Protein AF-G5QFK4-F1 (afdb_monomer_lite)

Organism: NCBI:txid913081

Radius of gyration: 10.23 Å; chains: 1; bounding box: 24×13×25 Å

Sequence (35 aa):
MITAERLAEVYRVRGRVERCSQGKLQVVLDGVIAV

Structure (mmCIF, N/CA/C/O backbone):
data_AF-G5QFK4-F1
#
_entry.id   AF-G5QFK4-F1
#
loop_
_atom_site.group_PDB
_atom_site.id
_atom_site.type_symbol
_atom_site.label_atom_id
_atom_site.label_alt_id
_atom_site.label_comp_id
_atom_site.label_asym_id
_atom_site.label_entity_id
_atom_site.label_seq_id
_atom_site.pdbx_PDB_ins_code
_atom_site.Cartn_x
_atom_site.Cartn_y
_atom_site.Cartn_z
_atom_site.occupancy
_atom_site.B_iso_or_equiv
_atom_site.auth_seq_id
_atom_site.auth_comp_id
_atom_site.auth_asym_id
_atom_site.auth_atom_id
_atom_site.pdbx_PDB_model_num
ATOM 1 N N . MET A 1 1 ? 4.825 7.366 5.826 1.00 78.69 1 MET A N 1
ATOM 2 C CA . MET A 1 1 ? 3.387 7.416 5.481 1.00 78.69 1 MET A CA 1
ATOM 3 C C . MET A 1 1 ? 3.193 6.636 4.194 1.00 78.69 1 MET A C 1
ATOM 5 O O . MET A 1 1 ? 3.982 6.839 3.281 1.00 78.69 1 MET A O 1
ATOM 9 N N . ILE A 1 2 ? 2.224 5.722 4.139 1.00 87.88 2 ILE A N 1
ATOM 10 C CA . ILE A 1 2 ? 1.929 4.956 2.920 1.00 87.88 2 ILE A CA 1
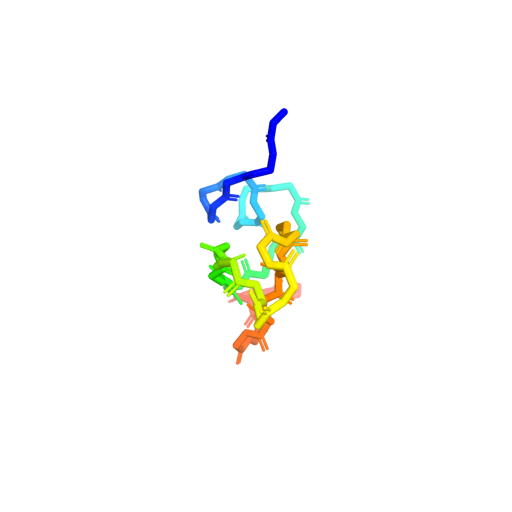ATOM 11 C C . ILE A 1 2 ? 0.977 5.789 2.057 1.00 87.88 2 ILE A C 1
ATOM 13 O O . ILE A 1 2 ? -0.089 6.174 2.532 1.00 87.88 2 ILE A O 1
ATOM 17 N N . THR A 1 3 ? 1.374 6.070 0.816 1.00 95.19 3 THR A N 1
ATOM 18 C CA . THR A 1 3 ? 0.548 6.728 -0.210 1.00 95.19 3 THR A CA 1
ATOM 19 C C . THR A 1 3 ? 0.653 5.948 -1.519 1.00 95.19 3 THR A C 1
ATOM 21 O O . THR A 1 3 ? 1.600 5.179 -1.702 1.00 95.19 3 THR A O 1
ATOM 24 N N . ALA A 1 4 ? -0.303 6.141 -2.428 1.00 94.25 4 ALA A N 1
ATOM 25 C CA . ALA A 1 4 ? -0.294 5.478 -3.732 1.00 94.25 4 ALA A CA 1
ATOM 26 C C . ALA A 1 4 ? 0.978 5.809 -4.538 1.00 94.25 4 ALA A C 1
ATOM 28 O O . ALA A 1 4 ? 1.574 4.928 -5.153 1.00 94.25 4 ALA A O 1
ATOM 29 N N . GLU A 1 5 ? 1.450 7.053 -4.463 1.00 95.25 5 GLU A N 1
ATOM 30 C CA . GLU A 1 5 ? 2.658 7.522 -5.147 1.00 95.25 5 GLU A CA 1
ATOM 31 C C . GLU A 1 5 ? 3.910 6.813 -4.620 1.00 95.25 5 GLU A C 1
ATOM 33 O O . GLU A 1 5 ? 4.732 6.343 -5.403 1.00 95.25 5 GLU A O 1
ATOM 38 N N . ARG A 1 6 ? 4.032 6.664 -3.293 1.00 95.62 6 ARG A N 1
ATOM 39 C CA . ARG A 1 6 ? 5.161 5.948 -2.677 1.00 95.62 6 ARG A CA 1
ATOM 40 C C . ARG A 1 6 ? 5.163 4.460 -3.017 1.00 95.62 6 ARG A C 1
ATOM 42 O O . ARG A 1 6 ? 6.234 3.878 -3.168 1.00 95.62 6 ARG A O 1
ATOM 49 N N . LEU A 1 7 ? 3.986 3.849 -3.148 1.00 94.56 7 LEU A N 1
ATOM 50 C CA . LEU A 1 7 ? 3.860 2.457 -3.589 1.00 94.56 7 LEU A CA 1
ATOM 51 C C . LEU A 1 7 ? 4.361 2.278 -5.031 1.00 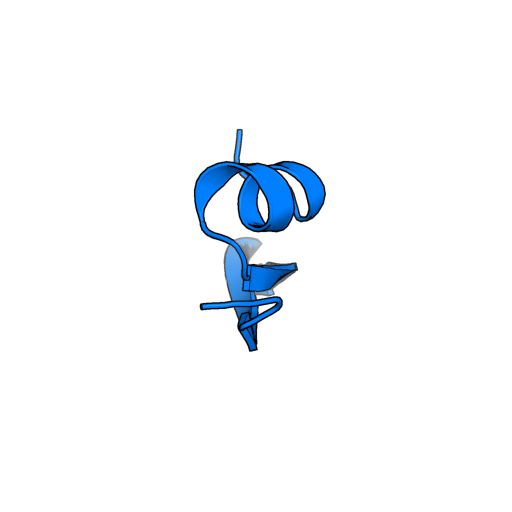94.56 7 LEU A C 1
ATOM 53 O O . LEU A 1 7 ? 5.108 1.337 -5.302 1.00 94.56 7 LEU A O 1
ATOM 57 N N . ALA A 1 8 ? 4.031 3.212 -5.925 1.00 95.06 8 ALA A N 1
ATOM 58 C CA . ALA A 1 8 ? 4.520 3.197 -7.301 1.00 95.06 8 ALA A CA 1
ATOM 59 C C . ALA A 1 8 ? 6.036 3.437 -7.392 1.00 95.06 8 ALA A C 1
ATOM 61 O O . ALA A 1 8 ? 6.724 2.744 -8.141 1.00 95.06 8 ALA A O 1
ATOM 62 N N . GLU A 1 9 ? 6.562 4.382 -6.611 1.00 95.00 9 GLU A N 1
ATOM 63 C CA . GLU A 1 9 ? 7.980 4.755 -6.618 1.00 95.00 9 GLU A CA 1
ATOM 64 C C . GLU A 1 9 ? 8.882 3.637 -6.069 1.00 95.00 9 GLU A C 1
ATOM 66 O O . GLU A 1 9 ? 9.843 3.231 -6.723 1.00 95.00 9 GLU A O 1
ATOM 71 N N . VAL A 1 10 ? 8.570 3.133 -4.871 1.00 94.12 10 VAL A N 1
ATOM 72 C CA . VAL A 1 10 ? 9.461 2.234 -4.117 1.00 94.12 10 VAL A CA 1
ATOM 73 C C . VAL A 1 10 ? 9.233 0.775 -4.487 1.00 94.12 10 VAL A C 1
ATOM 75 O O . VAL A 1 10 ? 10.187 0.016 -4.633 1.00 94.12 10 VAL A O 1
ATOM 78 N N . TYR A 1 11 ? 7.969 0.381 -4.641 1.00 92.69 11 TYR A N 1
ATOM 79 C CA . TYR A 1 11 ? 7.589 -1.018 -4.827 1.00 92.69 11 TYR A CA 1
ATOM 80 C C . TYR A 1 11 ? 7.198 -1.351 -6.267 1.00 92.69 11 TYR A C 1
ATOM 82 O O . TYR A 1 11 ? 6.919 -2.510 -6.552 1.00 92.69 11 TYR A O 1
ATOM 90 N N . ARG A 1 12 ? 7.180 -0.366 -7.182 1.00 95.25 12 ARG A N 1
ATOM 91 C CA . ARG A 1 12 ? 6.809 -0.553 -8.599 1.00 95.25 12 ARG A CA 1
ATOM 92 C C . ARG A 1 12 ? 5.426 -1.192 -8.784 1.00 95.25 12 ARG A C 1
ATOM 94 O O . ARG A 1 12 ? 5.178 -1.887 -9.768 1.00 95.25 12 ARG A O 1
ATOM 101 N N . VAL A 1 13 ? 4.500 -0.916 -7.865 1.00 95.44 13 VAL A N 1
ATOM 102 C CA . VAL A 1 13 ? 3.112 -1.400 -7.917 1.00 95.44 13 VAL A CA 1
ATOM 103 C C . VAL A 1 13 ? 2.126 -0.246 -8.017 1.00 95.44 13 VAL A C 1
ATOM 105 O O . VAL A 1 13 ? 2.327 0.822 -7.441 1.00 95.44 13 VAL A O 1
ATOM 108 N N . ARG A 1 14 ? 1.021 -0.477 -8.725 1.00 95.94 14 ARG A N 1
ATOM 109 C CA . ARG A 1 14 ? -0.157 0.384 -8.678 1.00 95.94 14 ARG A CA 1
ATOM 110 C C . ARG A 1 14 ? -1.035 -0.097 -7.532 1.00 95.94 14 ARG A C 1
ATOM 112 O O . ARG A 1 14 ? -1.384 -1.275 -7.466 1.00 95.94 14 ARG A O 1
ATOM 119 N N . GLY A 1 15 ? -1.396 0.815 -6.642 1.00 95.31 15 GLY A N 1
ATOM 120 C CA . GLY A 1 15 ? -2.309 0.507 -5.556 1.00 95.31 15 GLY A CA 1
AT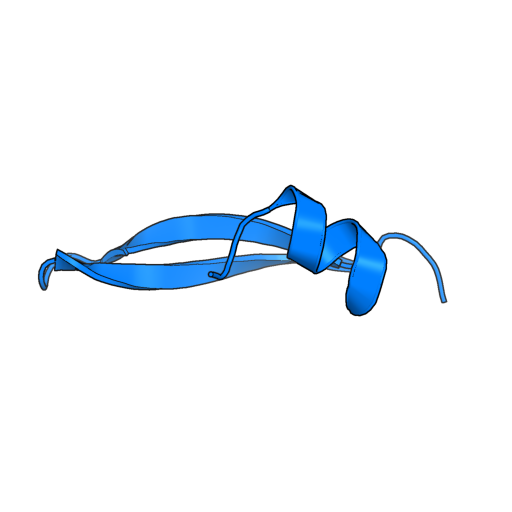OM 121 C C . GLY A 1 15 ? -3.013 1.735 -5.010 1.00 95.31 15 GLY A C 1
ATOM 122 O O . GLY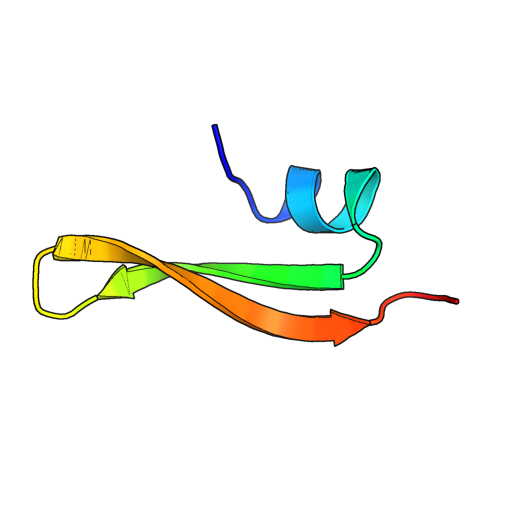 A 1 15 ? -2.641 2.874 -5.300 1.00 95.31 15 GLY A O 1
ATOM 123 N N . ARG A 1 16 ? -4.032 1.476 -4.196 1.00 95.69 16 ARG A N 1
ATOM 124 C CA . ARG A 1 16 ? -4.867 2.478 -3.533 1.00 95.69 16 ARG A CA 1
ATOM 125 C C . ARG A 1 16 ? -4.773 2.319 -2.027 1.00 95.69 16 ARG A C 1
ATOM 127 O O . ARG A 1 16 ? -4.676 1.204 -1.518 1.00 95.69 16 ARG A O 1
ATOM 134 N N . VAL A 1 17 ? -4.804 3.443 -1.321 1.00 95.25 17 VAL A N 1
ATOM 135 C CA . VAL A 1 17 ? -4.826 3.482 0.143 1.00 95.25 17 VAL A CA 1
ATOM 136 C C . VAL A 1 17 ? -6.223 3.900 0.573 1.00 95.25 17 VAL A C 1
ATOM 138 O O . VAL A 1 17 ? -6.651 5.019 0.304 1.00 95.25 17 VAL A O 1
ATOM 141 N N . GLU A 1 18 ? -6.934 2.997 1.234 1.00 95.38 18 GLU A N 1
ATOM 142 C CA . GLU A 1 18 ? -8.330 3.180 1.631 1.00 95.38 18 GLU A CA 1
ATOM 143 C C . GLU A 1 18 ? -8.491 2.884 3.129 1.00 95.38 18 GLU A C 1
ATOM 145 O O . GLU A 1 18 ? -7.586 2.352 3.779 1.00 95.38 18 GLU A O 1
ATOM 150 N N . ARG A 1 19 ? -9.645 3.228 3.708 1.00 95.25 19 ARG A N 1
ATOM 151 C CA . ARG A 1 19 ? -10.014 2.760 5.050 1.00 95.25 19 ARG A CA 1
ATOM 152 C C . ARG A 1 19 ? -10.917 1.543 4.924 1.00 95.25 19 ARG A C 1
ATOM 154 O O . ARG A 1 19 ? -11.897 1.585 4.189 1.00 95.25 19 ARG A O 1
ATOM 161 N N . CYS A 1 20 ? -10.601 0.476 5.650 1.00 94.38 20 CYS A N 1
ATOM 162 C CA . CYS A 1 20 ? -11.487 -0.680 5.731 1.00 94.38 20 CYS A CA 1
ATOM 163 C C . CYS A 1 20 ? -12.740 -0.351 6.560 1.00 94.38 20 CYS A C 1
ATOM 165 O O . CYS A 1 20 ? -12.830 0.704 7.193 1.00 94.38 20 CYS A O 1
ATOM 167 N N . SER A 1 21 ? -13.685 -1.288 6.636 1.00 95.88 21 SER A N 1
ATOM 168 C CA . SER A 1 21 ? -14.898 -1.153 7.459 1.00 95.88 21 SER A CA 1
ATOM 169 C C . SER A 1 21 ? -14.622 -0.937 8.955 1.00 95.88 21 SER A C 1
ATOM 171 O O . SER A 1 21 ? -15.480 -0.434 9.670 1.00 95.88 21 SER A O 1
ATOM 173 N N . GLN A 1 22 ? -13.416 -1.261 9.432 1.00 97.56 22 GLN A N 1
ATOM 174 C CA . GLN A 1 22 ? -12.963 -0.995 10.804 1.00 97.56 22 GLN A CA 1
ATOM 175 C C . GLN A 1 22 ? -12.213 0.343 10.944 1.00 97.56 22 GLN A C 1
ATOM 177 O O . GLN A 1 22 ? -11.583 0.597 11.969 1.00 97.56 22 GLN A O 1
ATOM 182 N N . GLY A 1 23 ? -12.186 1.173 9.898 1.00 95.81 23 GLY A N 1
ATOM 183 C CA . GLY A 1 23 ? -11.503 2.469 9.876 1.00 95.81 23 GLY A CA 1
ATOM 184 C C . GLY A 1 23 ? -9.974 2.402 9.784 1.00 95.81 23 GLY A C 1
ATOM 185 O O . GLY A 1 23 ? -9.324 3.451 9.727 1.00 95.81 23 GLY A O 1
ATOM 186 N N . LYS A 1 24 ? -9.379 1.204 9.749 1.00 95.50 24 LYS A N 1
ATOM 187 C CA . LYS A 1 24 ? -7.928 1.012 9.606 1.00 95.50 24 LYS A CA 1
ATOM 188 C C . LYS A 1 24 ? -7.498 1.267 8.166 1.00 95.50 24 LYS A C 1
ATOM 190 O O . LYS A 1 24 ? -8.256 0.996 7.238 1.00 95.50 24 LYS A O 1
ATOM 195 N N . LEU A 1 25 ? -6.279 1.770 7.985 1.00 94.56 25 LEU A N 1
ATOM 196 C CA . LEU A 1 25 ? -5.691 1.890 6.653 1.00 94.56 25 LEU A CA 1
ATOM 197 C C . LEU A 1 25 ? -5.476 0.495 6.058 1.00 94.56 25 LEU A C 1
ATOM 199 O O . LEU A 1 25 ? -4.929 -0.385 6.721 1.00 94.56 25 LEU A O 1
ATOM 203 N N . GLN A 1 26 ? -5.888 0.325 4.808 1.00 95.75 26 GLN A N 1
ATOM 204 C CA . GLN A 1 26 ? -5.629 -0.852 3.993 1.00 95.75 26 GLN A CA 1
ATOM 205 C C . GLN A 1 26 ? -5.077 -0.422 2.636 1.00 95.75 26 GLN A C 1
ATOM 207 O O . GLN A 1 26 ? -5.410 0.650 2.127 1.00 95.75 26 GLN A O 1
ATOM 212 N N . VAL A 1 27 ? -4.233 -1.270 2.058 1.00 95.62 27 VAL A N 1
ATOM 213 C CA . VAL A 1 27 ? -3.699 -1.079 0.711 1.00 95.62 27 VAL A CA 1
ATOM 214 C C . VAL A 1 27 ? -4.310 -2.134 -0.193 1.00 95.62 27 VAL A C 1
ATOM 216 O O . VAL A 1 27 ? -4.222 -3.324 0.105 1.00 95.62 27 VAL A O 1
ATOM 219 N N . VAL A 1 28 ? -4.905 -1.697 -1.297 1.00 95.81 28 VAL A N 1
ATOM 220 C CA . VAL A 1 28 ? -5.365 -2.574 -2.377 1.00 95.81 28 VAL A CA 1
ATOM 221 C C . VAL A 1 28 ? -4.341 -2.492 -3.501 1.00 95.81 28 VAL A C 1
ATOM 223 O O . VAL A 1 28 ? -4.056 -1.399 -3.987 1.00 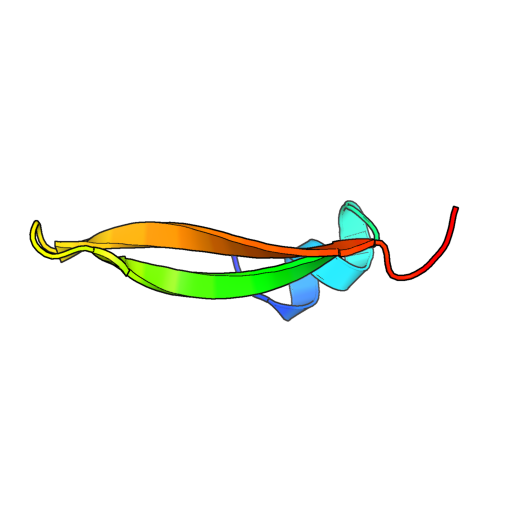95.81 28 VAL A O 1
ATOM 226 N N . LEU A 1 29 ? -3.759 -3.629 -3.882 1.00 95.50 29 LEU A N 1
ATOM 227 C CA . LEU A 1 29 ? -2.821 -3.715 -5.001 1.00 95.50 29 LEU A CA 1
ATOM 228 C C . LEU A 1 29 ? -3.598 -4.039 -6.276 1.00 95.50 29 LEU A C 1
ATOM 230 O O . LEU A 1 29 ? -4.209 -5.100 -6.371 1.00 95.50 29 LEU A O 1
ATOM 234 N N . ASP A 1 30 ? -3.566 -3.127 -7.246 1.00 95.06 30 ASP A N 1
ATOM 235 C CA . ASP A 1 30 ? -4.251 -3.298 -8.530 1.00 95.06 30 ASP A CA 1
ATOM 236 C C . ASP A 1 30 ? -3.351 -4.020 -9.555 1.00 95.06 30 ASP A C 1
ATOM 238 O O . ASP A 1 30 ? -3.848 -4.650 -10.485 1.00 95.06 30 ASP A O 1
ATOM 242 N N . GLY A 1 31 ? -2.023 -3.946 -9.398 1.00 94.75 31 GLY A N 1
ATOM 243 C CA . GLY A 1 31 ? -1.076 -4.666 -10.254 1.00 94.75 31 GLY A CA 1
ATOM 244 C C . GLY A 1 31 ? 0.359 -4.143 -10.189 1.00 94.75 31 GLY A C 1
ATOM 245 O O . GLY A 1 31 ? 0.652 -3.149 -9.524 1.00 94.75 31 GLY A O 1
ATOM 246 N N . VAL A 1 32 ? 1.266 -4.813 -10.900 1.00 95.19 32 VAL A N 1
ATOM 247 C CA . VAL A 1 32 ? 2.678 -4.413 -11.038 1.00 95.19 32 VAL A CA 1
ATOM 248 C C . VAL A 1 32 ? 2.825 -3.457 -12.228 1.00 95.19 32 VAL A C 1
ATOM 250 O O . VAL A 1 32 ? 2.216 -3.680 -13.271 1.00 95.19 32 VAL A O 1
ATOM 253 N N . ILE A 1 33 ? 3.600 -2.377 -12.073 1.00 90.44 33 ILE A N 1
ATOM 254 C CA . ILE A 1 33 ? 3.785 -1.341 -13.108 1.00 90.44 33 ILE A CA 1
ATOM 255 C C . ILE A 1 33 ? 4.897 -1.730 -14.095 1.00 90.44 33 ILE A C 1
ATOM 257 O O . ILE A 1 33 ? 4.753 -1.478 -15.287 1.00 90.44 33 ILE A O 1
ATOM 261 N N . ALA A 1 34 ? 5.986 -2.339 -13.622 1.00 71.31 34 ALA A N 1
ATOM 262 C CA . ALA A 1 34 ? 7.054 -2.905 -14.451 1.00 71.31 34 ALA A CA 1
ATOM 263 C C . ALA A 1 34 ? 7.964 -3.799 -13.589 1.00 71.31 34 ALA A C 1
ATOM 265 O O . ALA A 1 34 ? 8.172 -3.478 -12.416 1.00 71.31 34 ALA A O 1
ATOM 266 N N . VAL A 1 35 ? 8.486 -4.883 -14.174 1.00 61.84 35 VAL A N 1
ATOM 267 C CA . VAL A 1 35 ? 9.504 -5.779 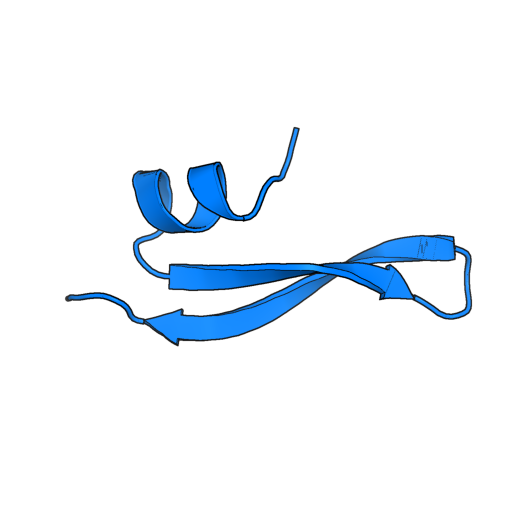-13.586 1.00 61.84 35 VAL A CA 1
ATOM 268 C C . VAL A 1 35 ? 10.879 -5.403 -14.117 1.00 61.84 35 VAL A C 1
ATOM 270 O O . VAL A 1 35 ? 10.950 -5.106 -15.332 1.00 61.84 35 VAL A O 1
#

Secondary structure (DSSP, 8-state):
---HHHHHHHH-EEEEEEE-TTS-EEEEEEEES--

pLDDT: mean 92.77, std 7.26, range [61.84, 97.56]

Foldseek 3Di:
DDQQVCCCVPVQFGWHWDQDPVRDTDIDTPGGNDD